Protein AF-A0A8T9VIW4-F1 (afdb_monomer_lite)

Secondary structure (DSSP, 8-state):
-EEEEEEE-TT--EEEEEEES---HHHHHHHHHHHHHHTT-------------------------TT-TTSS-HHHHHHHHHHHHSTTS-B-HHHHHHHHHHHH----HHHHHHHHHHHHHTTSEEEES-SSS-EEEE-TTGGGTTHHHHHHHHTT--

Structure (mmCIF, N/CA/C/O backbone):
data_AF-A0A8T9VIW4-F1
#
_entry.id   AF-A0A8T9VIW4-F1
#
loop_
_atom_site.group_PDB
_atom_site.id
_atom_site.type_symbol
_atom_site.label_atom_id
_atom_site.label_alt_id
_atom_site.label_comp_id
_atom_site.label_asym_id
_atom_site.label_entity_id
_atom_site.label_seq_id
_atom_site.pdbx_PDB_ins_code
_atom_site.Cartn_x
_atom_site.Cartn_y
_atom_site.Cartn_z
_atom_site.occupancy
_atom_site.B_iso_or_equiv
_atom_site.auth_seq_id
_atom_site.auth_comp_id
_atom_site.auth_asym_id
_atom_site.auth_atom_id
_atom_site.pdbx_PDB_model_num
ATOM 1 N N . MET A 1 1 ? 28.052 -11.778 -3.784 1.00 79.50 1 MET A N 1
ATOM 2 C CA . MET A 1 1 ? 28.107 -11.500 -2.328 1.00 79.50 1 MET A CA 1
ATOM 3 C C . MET A 1 1 ? 26.680 -11.385 -1.794 1.00 79.50 1 MET A C 1
ATOM 5 O O . MET A 1 1 ? 25.801 -11.032 -2.571 1.00 79.50 1 MET A O 1
ATOM 9 N N . LYS A 1 2 ? 26.425 -11.699 -0.515 1.00 82.12 2 LYS A N 1
ATOM 10 C CA . LYS A 1 2 ? 25.093 -11.582 0.109 1.00 82.12 2 LYS A CA 1
ATOM 11 C C . LYS A 1 2 ? 25.137 -10.607 1.291 1.00 82.12 2 LYS A C 1
ATOM 13 O O . LYS A 1 2 ? 26.064 -10.673 2.093 1.00 82.12 2 LYS A O 1
ATOM 18 N N . MET A 1 3 ? 24.145 -9.724 1.399 1.00 84.69 3 MET A N 1
ATOM 19 C CA . MET A 1 3 ? 24.001 -8.724 2.464 1.00 84.69 3 MET A CA 1
ATOM 20 C C . MET A 1 3 ? 22.569 -8.735 3.021 1.00 84.69 3 MET A C 1
ATOM 22 O O . MET A 1 3 ? 21.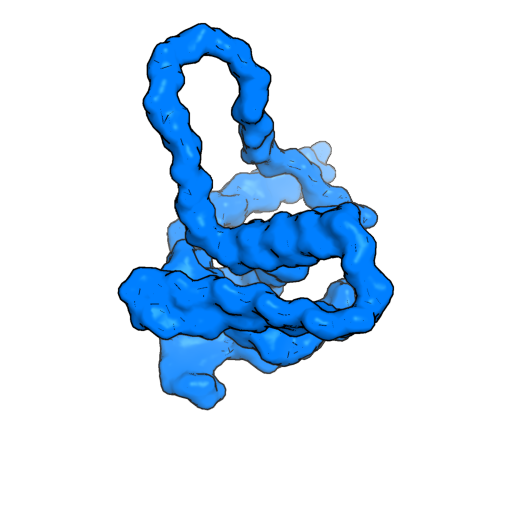612 -8.925 2.275 1.00 84.69 3 MET A O 1
ATOM 26 N N . LYS A 1 4 ? 22.416 -8.504 4.329 1.00 87.44 4 LYS A N 1
ATOM 27 C CA . LYS A 1 4 ? 21.123 -8.373 5.013 1.00 87.44 4 LYS A CA 1
ATOM 28 C C . LYS A 1 4 ? 21.079 -7.072 5.811 1.00 87.44 4 LYS A C 1
ATOM 30 O O . LYS A 1 4 ? 21.955 -6.841 6.638 1.00 87.44 4 LYS A O 1
ATOM 35 N N . LEU A 1 5 ? 20.054 -6.260 5.576 1.00 85.69 5 LEU A N 1
ATOM 36 C CA . LEU A 1 5 ? 19.696 -5.096 6.383 1.00 85.69 5 LEU A CA 1
ATOM 37 C C . LEU A 1 5 ? 18.574 -5.480 7.346 1.00 85.69 5 LEU A C 1
ATOM 39 O O . LEU A 1 5 ? 17.651 -6.204 6.973 1.00 85.69 5 LEU A O 1
ATOM 43 N N . GLU A 1 6 ? 18.653 -4.999 8.582 1.00 84.75 6 GLU A N 1
ATOM 44 C CA . GLU A 1 6 ? 17.664 -5.249 9.625 1.00 84.75 6 GLU A CA 1
ATOM 45 C C . GLU A 1 6 ? 17.445 -3.976 10.445 1.00 84.75 6 GLU A C 1
ATOM 47 O O . GLU A 1 6 ? 18.404 -3.353 10.893 1.00 84.75 6 GLU A O 1
ATOM 52 N N . ALA A 1 7 ? 16.184 -3.597 10.629 1.00 80.00 7 ALA A N 1
ATOM 53 C CA . ALA A 1 7 ? 15.747 -2.508 11.488 1.00 80.00 7 ALA A CA 1
ATOM 54 C C . ALA A 1 7 ? 14.742 -3.059 12.501 1.00 80.00 7 ALA A C 1
ATOM 56 O O . ALA A 1 7 ? 13.841 -3.813 12.134 1.00 80.00 7 ALA A O 1
ATOM 57 N N . ILE A 1 8 ? 14.905 -2.691 13.766 1.00 80.69 8 ILE A N 1
ATOM 58 C CA . ILE A 1 8 ? 13.998 -3.049 14.858 1.00 80.69 8 ILE A CA 1
ATOM 59 C C . ILE A 1 8 ? 13.473 -1.727 15.417 1.00 80.69 8 ILE A C 1
ATOM 61 O O . ILE A 1 8 ? 14.284 -0.865 15.754 1.00 80.69 8 ILE A O 1
ATOM 65 N N . ASP A 1 9 ? 12.153 -1.537 15.443 1.00 72.25 9 ASP A N 1
ATOM 66 C CA . ASP A 1 9 ? 11.553 -0.329 16.027 1.00 72.25 9 ASP A CA 1
ATOM 67 C C . ASP A 1 9 ? 11.459 -0.404 17.564 1.00 72.25 9 ASP A C 1
ATOM 69 O O . ASP A 1 9 ? 11.813 -1.413 18.181 1.00 72.25 9 ASP A O 1
ATOM 73 N N . GLU A 1 10 ? 10.991 0.679 18.189 1.00 65.62 10 GLU A N 1
ATOM 74 C CA . GLU A 1 10 ? 10.829 0.784 19.647 1.00 65.62 10 GLU A CA 1
ATOM 75 C C . GLU A 1 10 ? 9.788 -0.199 20.221 1.00 65.62 10 GLU A C 1
ATOM 77 O O . GLU A 1 10 ? 9.890 -0.585 21.385 1.00 65.62 10 GLU A O 1
ATOM 82 N N . ASP A 1 11 ? 8.847 -0.671 19.398 1.00 65.81 11 ASP A N 1
ATOM 83 C CA . ASP A 1 11 ? 7.852 -1.695 19.736 1.00 65.81 11 ASP A CA 1
ATOM 84 C C . ASP A 1 11 ? 8.398 -3.129 19.527 1.00 65.81 11 ASP A C 1
ATOM 86 O O . ASP A 1 11 ? 7.682 -4.120 19.705 1.00 65.81 11 ASP A O 1
ATOM 90 N N . GLY A 1 12 ? 9.674 -3.265 19.139 1.00 65.62 12 GLY A N 1
ATOM 91 C CA . GLY A 1 12 ? 10.337 -4.541 18.866 1.00 65.62 12 GLY A CA 1
ATOM 92 C C . GLY A 1 12 ? 9.983 -5.147 17.506 1.00 65.62 12 GLY A C 1
ATOM 93 O O . GLY A 1 12 ? 10.288 -6.317 17.250 1.00 65.62 12 GLY A O 1
ATOM 94 N N . VAL A 1 13 ? 9.341 -4.388 16.611 1.00 67.75 13 VAL A N 1
ATOM 95 C CA . VAL A 1 13 ? 8.970 -4.874 15.280 1.00 67.75 13 VAL A CA 1
ATOM 96 C C . VAL A 1 13 ? 10.206 -4.924 14.389 1.00 67.75 13 VAL A C 1
ATOM 98 O O . VAL A 1 13 ? 10.809 -3.907 14.053 1.00 67.75 13 VAL A O 1
ATOM 101 N N . LYS A 1 14 ? 10.559 -6.137 13.959 1.00 77.69 14 LYS A N 1
ATOM 102 C CA . LYS A 1 14 ? 11.712 -6.410 13.099 1.00 77.69 14 LYS A CA 1
ATOM 103 C C . LYS A 1 14 ? 11.338 -6.343 11.617 1.00 77.69 14 LYS A C 1
ATOM 105 O O . LYS A 1 14 ? 10.507 -7.112 11.137 1.00 77.69 14 LYS A O 1
ATOM 110 N N . THR A 1 15 ? 12.017 -5.473 10.879 1.00 77.94 15 THR A N 1
ATOM 111 C CA . THR A 1 15 ? 11.966 -5.354 9.418 1.00 77.94 15 THR A CA 1
ATOM 112 C C . THR A 1 15 ? 13.323 -5.738 8.842 1.00 77.94 15 THR A C 1
ATOM 114 O O . THR A 1 15 ? 14.339 -5.201 9.269 1.00 77.94 15 THR A O 1
ATOM 117 N N . SER A 1 16 ? 13.370 -6.647 7.866 1.00 83.38 16 SER A N 1
ATOM 118 C CA . SER A 1 16 ? 14.631 -7.047 7.228 1.00 83.38 16 SER A CA 1
ATOM 119 C C . SER A 1 16 ? 14.546 -7.077 5.707 1.00 83.38 16 SER A C 1
ATOM 121 O O . SER A 1 16 ? 13.519 -7.481 5.165 1.00 83.38 16 SER A O 1
ATOM 123 N N . MET A 1 17 ? 15.642 -6.725 5.036 1.00 80.56 17 MET A N 1
ATOM 124 C CA . MET A 1 17 ? 15.799 -6.779 3.582 1.00 80.56 17 MET A CA 1
ATOM 125 C C . MET A 1 17 ? 17.093 -7.521 3.231 1.00 80.56 17 MET A C 1
ATOM 127 O O . MET A 1 17 ? 18.141 -7.240 3.805 1.00 80.56 17 MET A O 1
ATOM 131 N N . GLU A 1 18 ? 17.027 -8.493 2.322 1.00 87.56 18 GLU A N 1
ATOM 132 C CA . GLU A 1 18 ? 18.185 -9.289 1.892 1.00 87.56 18 GLU A CA 1
ATOM 133 C C . GLU A 1 18 ? 18.510 -9.004 0.423 1.00 87.56 18 GLU A C 1
ATOM 135 O O . GLU A 1 18 ? 17.612 -8.921 -0.414 1.00 87.56 18 GLU A O 1
ATOM 140 N N . PHE A 1 19 ? 19.799 -8.866 0.116 1.00 82.38 19 PHE A N 1
ATOM 141 C CA . PHE A 1 19 ? 20.320 -8.617 -1.225 1.00 82.38 19 PHE A CA 1
ATOM 142 C C . PHE A 1 19 ? 21.408 -9.629 -1.548 1.00 82.38 19 PHE A C 1
ATOM 144 O O . PHE A 1 19 ? 22.252 -9.945 -0.708 1.00 82.38 19 PHE A O 1
ATOM 151 N N . GLU A 1 20 ? 21.423 -10.095 -2.787 1.00 80.25 20 GLU A N 1
ATOM 152 C CA . GLU A 1 20 ? 22.429 -11.012 -3.299 1.00 80.25 20 GLU A CA 1
ATOM 153 C C . GLU A 1 20 ? 22.822 -10.568 -4.707 1.00 80.25 20 GLU A C 1
ATOM 155 O O . GLU A 1 20 ? 21.955 -10.236 -5.515 1.00 80.25 20 GLU A O 1
ATOM 160 N N . GLY A 1 21 ? 24.125 -10.483 -4.978 1.00 80.06 21 GLY A N 1
ATOM 161 C CA . GLY A 1 21 ? 24.631 -10.035 -6.275 1.00 80.06 21 GLY A CA 1
ATOM 162 C C . GLY A 1 21 ? 26.041 -9.459 -6.216 1.00 80.06 21 GLY A C 1
ATOM 163 O O . GLY A 1 21 ? 26.785 -9.701 -5.256 1.00 80.06 21 GLY A O 1
ATOM 164 N N . ASP A 1 22 ? 26.391 -8.722 -7.266 1.00 79.62 22 ASP A N 1
ATOM 165 C CA . ASP A 1 22 ? 27.576 -7.872 -7.296 1.00 79.62 22 ASP A CA 1
ATOM 166 C C . ASP A 1 22 ? 27.264 -6.581 -6.533 1.00 79.62 22 ASP A C 1
ATOM 168 O O . ASP A 1 22 ? 26.308 -5.870 -6.853 1.00 79.62 22 ASP A O 1
ATOM 172 N N . LEU A 1 23 ? 27.962 -6.367 -5.421 1.00 79.00 23 LEU A N 1
ATOM 173 C CA . LEU A 1 23 ? 27.613 -5.359 -4.420 1.00 79.00 23 LEU A CA 1
ATOM 174 C C . LEU A 1 23 ? 28.767 -4.373 -4.276 1.00 79.00 23 LEU A C 1
ATOM 176 O O . LEU A 1 23 ? 29.523 -4.424 -3.306 1.00 79.00 23 LEU A O 1
ATOM 180 N N . ASP A 1 24 ? 28.869 -3.462 -5.236 1.00 85.25 24 ASP A N 1
ATOM 181 C CA . ASP A 1 24 ? 29.759 -2.312 -5.130 1.00 85.25 24 ASP A CA 1
ATOM 182 C C . ASP A 1 24 ? 29.170 -1.227 -4.221 1.00 85.25 24 ASP A C 1
ATOM 184 O O . ASP A 1 24 ? 27.972 -1.189 -3.922 1.00 85.25 24 ASP A O 1
ATOM 188 N N . LYS A 1 25 ? 30.030 -0.309 -3.773 1.00 80.94 25 LYS A N 1
ATOM 189 C CA . LYS A 1 25 ? 29.690 0.732 -2.790 1.00 80.94 25 LYS A CA 1
ATOM 190 C C . LYS A 1 25 ? 28.464 1.564 -3.189 1.00 80.94 25 LYS A C 1
ATOM 192 O O . LYS A 1 25 ? 27.642 1.870 -2.331 1.00 80.94 25 LYS A O 1
ATOM 197 N N . GLU A 1 26 ? 28.334 1.920 -4.464 1.00 79.31 26 GLU A N 1
ATOM 198 C CA . GLU A 1 26 ? 27.208 2.714 -4.981 1.00 79.31 26 GLU A CA 1
ATOM 199 C C . GLU A 1 26 ? 25.889 1.941 -4.912 1.00 79.31 26 GLU A C 1
ATOM 201 O O . GLU A 1 26 ? 24.899 2.456 -4.393 1.00 79.31 26 GLU A O 1
ATOM 206 N N . VAL A 1 27 ? 25.905 0.669 -5.320 1.00 78.44 27 VAL A N 1
ATOM 207 C CA . VAL A 1 27 ? 24.744 -0.227 -5.245 1.00 78.44 27 VAL A CA 1
ATOM 208 C C . VAL A 1 27 ? 24.321 -0.424 -3.791 1.00 78.44 27 VAL A C 1
ATOM 210 O O . VAL A 1 27 ? 23.138 -0.358 -3.469 1.00 78.44 27 VAL A O 1
ATOM 213 N N . ILE A 1 28 ? 25.277 -0.619 -2.880 1.00 83.12 28 ILE A N 1
ATOM 214 C CA . ILE A 1 28 ? 24.993 -0.772 -1.448 1.00 83.12 28 ILE A CA 1
ATOM 215 C C . ILE A 1 28 ? 24.299 0.479 -0.892 1.00 83.12 28 ILE A C 1
ATOM 217 O O . ILE A 1 28 ? 23.287 0.355 -0.201 1.00 83.12 28 ILE A O 1
ATOM 221 N N . LEU A 1 29 ? 24.806 1.675 -1.204 1.00 85.75 29 LEU A N 1
ATOM 222 C CA . LEU A 1 29 ? 24.215 2.931 -0.736 1.00 85.75 29 LEU A CA 1
ATOM 223 C C . LEU A 1 29 ? 22.804 3.146 -1.287 1.00 85.75 29 LEU A C 1
ATOM 225 O O . LEU A 1 29 ? 21.914 3.530 -0.532 1.00 85.75 29 LEU A O 1
ATOM 229 N N . GLU A 1 30 ? 22.572 2.829 -2.560 1.00 81.12 30 GLU A N 1
ATOM 230 C CA . GLU A 1 30 ? 21.243 2.898 -3.172 1.00 81.12 30 GLU A CA 1
ATOM 231 C C . GLU A 1 30 ? 20.247 1.972 -2.452 1.00 81.12 30 GLU A C 1
ATOM 233 O O . GLU A 1 30 ? 19.126 2.371 -2.126 1.00 81.12 30 GLU A O 1
ATOM 238 N N . ARG A 1 31 ? 20.658 0.734 -2.149 1.00 81.06 31 ARG A N 1
ATOM 239 C CA . ARG A 1 31 ? 19.812 -0.237 -1.437 1.00 81.06 31 ARG A CA 1
ATOM 240 C C . ARG A 1 31 ? 19.539 0.171 0.007 1.00 81.06 31 ARG A C 1
ATOM 242 O O . ARG A 1 31 ? 18.427 -0.049 0.483 1.00 81.06 31 ARG A O 1
ATOM 249 N N . ILE A 1 32 ? 20.509 0.788 0.680 1.00 85.00 32 ILE A N 1
ATOM 250 C CA . ILE A 1 32 ? 20.328 1.336 2.029 1.00 85.00 32 ILE A CA 1
ATOM 251 C C . ILE A 1 32 ? 19.381 2.539 2.001 1.00 85.00 32 ILE A C 1
ATOM 253 O O . ILE A 1 32 ? 18.480 2.584 2.830 1.00 85.00 32 ILE A O 1
ATOM 257 N N . SER A 1 33 ? 19.521 3.465 1.044 1.00 80.12 33 SER A N 1
ATOM 258 C CA . SER A 1 33 ? 18.614 4.619 0.914 1.00 80.12 33 SER A CA 1
ATOM 259 C C . SER A 1 33 ? 17.179 4.158 0.710 1.00 80.12 33 SER A C 1
ATOM 261 O O . SER A 1 33 ? 16.302 4.520 1.484 1.00 80.12 33 SER A O 1
ATOM 263 N N . LYS A 1 34 ? 16.954 3.243 -0.241 1.00 77.12 34 LYS A N 1
ATOM 264 C CA . LYS A 1 34 ? 15.631 2.655 -0.499 1.00 77.12 34 LYS A CA 1
ATOM 265 C C . LYS A 1 34 ? 15.067 1.920 0.715 1.00 77.12 34 LYS A C 1
ATOM 267 O O . LYS A 1 34 ? 13.864 1.965 0.958 1.00 77.12 34 LYS A O 1
ATOM 272 N N . PHE A 1 35 ? 15.916 1.232 1.481 1.00 83.44 35 PHE A N 1
ATOM 273 C CA . PHE A 1 35 ? 15.498 0.582 2.720 1.00 83.44 35 PHE A CA 1
ATOM 274 C C . PHE A 1 35 ? 15.098 1.607 3.789 1.00 83.44 35 PHE A C 1
ATOM 276 O O . PHE A 1 35 ? 14.064 1.427 4.422 1.00 83.44 35 PHE A O 1
ATOM 283 N N . ILE A 1 36 ? 15.863 2.691 3.954 1.00 79.19 36 ILE A N 1
ATOM 284 C CA . ILE A 1 36 ? 15.557 3.782 4.890 1.00 79.19 36 ILE A CA 1
ATOM 285 C C . ILE A 1 36 ? 14.295 4.535 4.458 1.00 79.19 36 ILE A C 1
ATOM 287 O O . ILE A 1 36 ? 13.450 4.771 5.300 1.00 79.19 36 ILE A O 1
ATOM 291 N N . GLU A 1 37 ? 14.111 4.846 3.175 1.00 73.81 37 GLU A N 1
ATOM 292 C CA . GLU A 1 37 ? 12.890 5.469 2.633 1.00 73.81 37 GLU A CA 1
ATOM 293 C C . GLU A 1 37 ? 11.652 4.577 2.813 1.00 73.81 37 GLU A C 1
ATOM 295 O O . GLU A 1 37 ? 10.533 5.057 2.995 1.00 73.81 37 GLU A O 1
ATOM 300 N N . ALA A 1 38 ? 11.836 3.254 2.774 1.00 69.69 38 ALA A N 1
ATOM 301 C CA . ALA A 1 38 ? 10.771 2.297 3.052 1.00 69.69 38 ALA A CA 1
ATOM 302 C C . ALA A 1 38 ? 10.401 2.221 4.545 1.00 69.69 38 ALA A C 1
ATOM 304 O O . ALA A 1 38 ? 9.327 1.688 4.873 1.00 69.69 38 ALA A O 1
ATOM 305 N N . LEU A 1 39 ? 11.275 2.722 5.426 1.00 74.75 39 LEU A N 1
ATOM 306 C CA . LEU A 1 39 ? 11.038 2.905 6.852 1.00 74.75 39 LEU A CA 1
ATOM 307 C C . LEU A 1 39 ? 10.526 4.335 7.086 1.00 74.75 39 LEU A C 1
ATOM 309 O O . LEU A 1 39 ? 11.127 5.313 6.667 1.00 74.75 39 LEU A O 1
ATOM 313 N N . ASP A 1 40 ? 9.410 4.476 7.791 1.00 61.41 40 ASP A N 1
ATOM 314 C CA . ASP A 1 40 ? 8.836 5.785 8.135 1.00 61.41 40 ASP A CA 1
ATOM 315 C C . ASP A 1 40 ? 9.585 6.388 9.344 1.00 61.41 40 ASP A C 1
ATOM 317 O O . ASP A 1 40 ? 9.006 6.630 10.403 1.00 61.41 40 ASP A O 1
ATOM 321 N N . LEU A 1 41 ? 10.918 6.496 9.243 1.00 65.62 41 LEU A N 1
ATOM 322 C CA . LEU A 1 41 ? 11.762 7.015 10.317 1.00 65.62 41 LEU A CA 1
ATOM 323 C C . LEU A 1 41 ? 11.635 8.545 10.368 1.00 65.62 41 LEU A C 1
ATOM 325 O O . LEU A 1 41 ? 11.841 9.202 9.345 1.00 65.62 41 LEU A O 1
ATOM 329 N N . PRO A 1 42 ? 11.371 9.146 11.543 1.00 51.34 42 PRO A N 1
ATOM 330 C CA . PRO A 1 42 ? 11.374 10.594 11.671 1.00 51.34 42 PRO A CA 1
ATOM 331 C C . PRO A 1 42 ? 12.780 11.111 11.360 1.00 51.34 42 PRO A C 1
ATOM 333 O O . PRO A 1 42 ? 13.749 10.788 12.054 1.00 51.34 42 PRO A O 1
ATOM 336 N N . SER A 1 43 ? 12.907 11.919 10.307 1.00 44.22 43 SER A N 1
ATOM 337 C CA . SER A 1 43 ? 14.158 12.597 9.987 1.00 44.22 43 SER A CA 1
ATOM 338 C C . SER A 1 43 ? 14.529 13.493 11.163 1.00 44.22 43 SER A C 1
ATOM 340 O O . SER A 1 43 ? 13.873 14.505 11.418 1.00 44.22 43 SER A O 1
ATOM 342 N N . LYS A 1 44 ? 15.577 13.127 11.901 1.00 42.94 44 LYS A N 1
ATOM 343 C CA . LYS A 1 44 ? 16.133 13.965 12.962 1.00 42.94 44 LYS A CA 1
ATOM 344 C C . LYS A 1 44 ? 16.900 15.111 12.296 1.00 42.94 44 LYS A C 1
ATOM 346 O O . LYS A 1 44 ? 18.121 15.077 12.198 1.00 42.94 44 LYS A O 1
ATOM 351 N N . SER A 1 45 ? 16.181 16.108 11.780 1.00 37.81 45 SER A N 1
ATOM 352 C CA . SER A 1 45 ? 16.788 17.388 11.428 1.00 37.81 45 SER A CA 1
ATOM 353 C C . SER A 1 45 ? 17.201 18.050 12.737 1.00 37.81 45 SER A C 1
ATOM 355 O O . SER A 1 45 ? 16.358 18.501 13.514 1.00 37.81 45 SER A O 1
ATOM 357 N N . SER A 1 46 ? 18.500 18.031 13.013 1.00 40.41 46 SER A N 1
ATOM 358 C CA . SER A 1 46 ? 19.120 18.805 14.078 1.00 40.41 46 SER A CA 1
ATOM 359 C C . SER A 1 46 ? 18.677 20.262 13.976 1.00 40.41 46 SER A C 1
ATOM 361 O O . SER A 1 46 ? 18.844 20.920 12.952 1.00 40.41 46 SER A O 1
ATOM 363 N N . THR A 1 47 ? 18.083 20.732 15.062 1.00 42.06 47 THR A N 1
ATOM 364 C CA . THR A 1 47 ? 17.788 22.127 15.352 1.00 42.06 47 THR A CA 1
ATOM 365 C C . THR A 1 47 ? 19.080 22.933 15.413 1.00 42.06 47 THR A C 1
ATOM 367 O O . THR A 1 47 ? 19.830 22.761 16.367 1.00 42.06 47 THR A O 1
ATOM 370 N N . GLU A 1 48 ? 19.281 23.856 14.475 1.00 38.88 48 GLU A N 1
ATOM 371 C CA . GLU A 1 48 ? 19.894 25.156 14.759 1.00 38.88 48 GLU A CA 1
ATOM 372 C C . GLU A 1 48 ? 19.144 26.243 13.980 1.00 38.88 48 GLU A C 1
ATOM 374 O O . GLU A 1 48 ? 18.908 26.153 12.776 1.00 38.88 48 GLU A O 1
ATOM 379 N N . SER A 1 49 ? 18.692 27.246 14.723 1.00 55.00 49 SER A N 1
ATOM 380 C CA . SER A 1 49 ? 17.972 28.419 14.247 1.00 55.00 49 SER A CA 1
ATOM 381 C C . SER A 1 49 ? 18.847 29.271 13.332 1.00 55.00 49 SER A C 1
ATOM 383 O O . SER A 1 49 ? 19.905 29.707 13.770 1.00 55.00 49 SER A O 1
ATOM 385 N N . SER A 1 50 ? 18.383 29.616 12.129 1.00 39.81 50 SER A N 1
ATOM 386 C CA . SER A 1 50 ? 18.333 31.002 11.623 1.00 39.81 50 SER A CA 1
ATOM 387 C C . SER A 1 50 ? 17.814 31.065 10.179 1.00 39.81 50 SER A C 1
ATOM 389 O O . SER A 1 50 ? 18.193 30.302 9.301 1.00 39.81 50 SER A O 1
ATOM 391 N N . SER A 1 51 ? 16.884 31.997 9.989 1.00 47.09 51 SER A N 1
ATOM 392 C CA . SER A 1 51 ? 16.484 32.685 8.758 1.00 47.09 51 SER A CA 1
ATOM 393 C C . SER A 1 51 ? 17.317 32.462 7.484 1.00 47.09 51 SER A C 1
ATOM 395 O O . SER A 1 51 ? 18.479 32.855 7.431 1.00 47.09 51 SER A O 1
ATOM 397 N N . GLY A 1 52 ? 16.634 32.063 6.404 1.00 37.38 52 GLY A N 1
ATOM 398 C CA . GLY A 1 52 ? 16.992 32.463 5.038 1.00 37.38 52 GLY A CA 1
ATOM 399 C C . GLY A 1 52 ? 17.097 31.329 4.015 1.00 37.38 52 GLY A C 1
ATOM 400 O O . GLY A 1 52 ? 17.964 30.478 4.120 1.00 37.38 52 GLY A O 1
ATOM 401 N N . ALA A 1 53 ? 16.270 31.431 2.968 1.00 37.22 53 ALA A N 1
ATOM 402 C CA . ALA A 1 53 ? 16.387 30.772 1.659 1.00 37.22 53 ALA A CA 1
ATOM 403 C C . ALA A 1 53 ? 15.916 29.302 1.515 1.00 37.22 53 ALA A C 1
ATOM 405 O O . ALA A 1 53 ? 16.686 28.354 1.511 1.00 37.22 53 ALA A O 1
ATOM 406 N N . LEU A 1 54 ? 14.602 29.177 1.281 1.00 45.00 54 LEU A N 1
ATOM 407 C CA . LEU A 1 54 ? 13.982 28.499 0.128 1.00 45.00 54 LEU A CA 1
ATOM 408 C C . LEU A 1 54 ? 14.527 27.116 -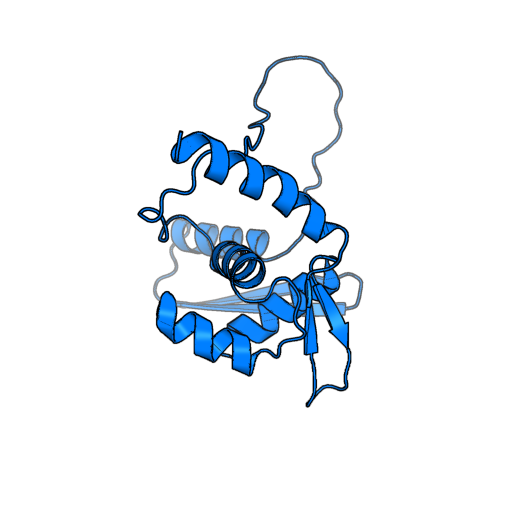0.297 1.00 45.00 54 LEU A C 1
ATOM 410 O O . LEU A 1 54 ? 15.453 27.019 -1.092 1.00 45.00 54 LEU A O 1
ATOM 414 N N . ASN A 1 55 ? 13.802 26.055 0.075 1.00 41.09 55 ASN A N 1
ATOM 415 C CA . ASN A 1 55 ? 13.215 25.125 -0.905 1.00 41.09 55 ASN A CA 1
ATOM 416 C C . ASN A 1 55 ? 12.149 24.245 -0.237 1.00 41.09 55 ASN A C 1
ATOM 418 O O . ASN A 1 55 ? 12.281 23.035 -0.081 1.00 41.09 55 ASN A O 1
ATOM 422 N N . SER A 1 56 ? 11.052 24.894 0.155 1.00 39.78 56 SER A N 1
ATOM 423 C CA . SER A 1 56 ? 9.779 24.208 0.330 1.00 39.78 56 SER A CA 1
ATOM 424 C C . SER A 1 56 ? 9.202 23.994 -1.066 1.00 39.78 56 SER A C 1
ATOM 426 O O . SER A 1 56 ? 8.629 24.916 -1.653 1.00 39.78 56 SER A O 1
ATOM 428 N N . LYS A 1 57 ? 9.390 22.801 -1.640 1.00 35.16 57 LYS A N 1
ATOM 429 C CA . LYS A 1 57 ? 8.502 22.364 -2.717 1.00 35.16 57 LYS A CA 1
ATOM 430 C C . LYS A 1 57 ? 7.144 22.113 -2.075 1.00 35.16 57 LYS A C 1
ATOM 432 O O . LYS A 1 57 ? 6.852 21.022 -1.599 1.00 35.16 57 LYS A O 1
ATOM 437 N N . ASN A 1 58 ? 6.358 23.188 -2.034 1.00 30.88 58 ASN A N 1
ATOM 438 C CA . ASN A 1 58 ? 4.909 23.138 -2.060 1.00 30.88 58 ASN A CA 1
ATOM 439 C C . ASN A 1 58 ? 4.515 22.044 -3.053 1.00 30.88 58 ASN A C 1
ATOM 441 O O . ASN A 1 58 ? 4.747 22.186 -4.254 1.00 30.88 58 ASN A O 1
ATOM 445 N N . ILE A 1 59 ? 3.968 20.941 -2.550 1.00 40.91 59 ILE A N 1
ATOM 446 C CA . ILE A 1 59 ? 3.234 20.008 -3.392 1.00 40.91 59 ILE A CA 1
ATOM 447 C C . ILE A 1 59 ? 1.922 20.724 -3.708 1.00 40.91 59 ILE A C 1
ATOM 449 O O . ILE A 1 59 ? 0.931 20.619 -2.990 1.00 40.91 59 ILE A O 1
ATOM 453 N N . GLU A 1 60 ? 1.963 21.550 -4.750 1.00 30.22 60 GLU A N 1
ATOM 454 C CA . GLU A 1 60 ? 0.766 21.921 -5.483 1.00 30.22 60 GLU A CA 1
ATOM 455 C C . GLU A 1 60 ? 0.152 20.624 -6.035 1.00 30.22 60 GLU A C 1
ATOM 457 O O . GLU A 1 60 ? 0.883 19.807 -6.602 1.00 30.22 60 GLU A O 1
ATOM 462 N N . PRO A 1 61 ? -1.162 20.388 -5.889 1.00 37.91 61 PRO A N 1
ATOM 463 C CA . PRO A 1 61 ? -1.824 19.252 -6.517 1.00 37.91 61 PRO A CA 1
ATOM 464 C C . PRO A 1 61 ? -1.967 19.554 -8.014 1.00 37.91 61 PRO A C 1
ATOM 466 O O . PRO A 1 61 ? -3.024 19.976 -8.475 1.00 37.91 61 PRO A O 1
ATOM 469 N N . ASN A 1 62 ? -0.870 19.428 -8.760 1.00 34.97 62 ASN A N 1
ATOM 470 C CA . ASN A 1 62 ? -0.784 19.820 -10.160 1.00 34.97 62 ASN A CA 1
ATOM 471 C C . ASN A 1 62 ? -0.678 18.574 -11.057 1.00 34.97 62 ASN A C 1
ATOM 473 O O . ASN A 1 62 ? 0.272 17.806 -10.955 1.00 34.97 62 ASN A O 1
ATOM 477 N N . LYS A 1 63 ? -1.688 18.436 -11.925 1.00 36.53 63 LYS A N 1
ATOM 478 C CA . LYS A 1 63 ? -1.827 17.562 -13.103 1.00 36.53 63 LYS A CA 1
ATOM 479 C C . LYS A 1 63 ? -1.741 16.038 -12.942 1.00 36.53 63 LYS A C 1
ATOM 481 O O . LYS A 1 63 ? -0.694 15.424 -12.793 1.00 36.53 63 LYS A O 1
ATOM 486 N N . PHE A 1 64 ? -2.904 15.428 -13.155 1.00 44.66 64 PHE A N 1
ATOM 487 C CA . PHE A 1 64 ? -3.076 14.027 -13.511 1.00 44.66 64 PHE A CA 1
ATOM 488 C C . PHE A 1 64 ? -2.644 13.818 -14.972 1.00 44.66 64 PHE A C 1
ATOM 490 O O . PHE A 1 64 ? -3.476 13.828 -15.879 1.00 44.66 64 PHE A O 1
ATOM 497 N N . ASP A 1 65 ? -1.349 13.644 -15.215 1.00 41.00 65 ASP A N 1
ATOM 498 C CA . ASP A 1 65 ? -0.890 13.104 -16.492 1.00 41.00 65 ASP A CA 1
ATOM 499 C C . ASP A 1 65 ? -1.047 11.578 -16.416 1.00 41.00 65 ASP A C 1
ATOM 501 O O . ASP A 1 65 ? -0.257 10.885 -15.775 1.00 41.00 65 ASP A O 1
ATOM 505 N N . LYS A 1 66 ? -2.097 11.041 -17.060 1.00 44.44 66 LYS A N 1
ATOM 506 C CA . LYS A 1 66 ? -2.316 9.585 -17.222 1.00 44.44 66 LYS A CA 1
ATOM 507 C C . LYS A 1 66 ? -1.099 8.856 -17.820 1.00 44.44 66 LYS A C 1
ATOM 509 O O . LYS A 1 66 ? -1.022 7.636 -17.707 1.00 44.44 66 LYS A O 1
ATOM 514 N N . ASP A 1 67 ? -0.169 9.609 -18.400 1.00 43.12 67 ASP A N 1
ATOM 515 C CA . ASP A 1 67 ? 1.003 9.128 -19.118 1.00 43.12 67 ASP A CA 1
ATOM 516 C C . ASP A 1 67 ? 2.259 8.959 -18.232 1.00 43.12 67 ASP A C 1
ATOM 518 O O . ASP A 1 67 ? 3.215 8.341 -18.684 1.00 43.12 67 ASP A O 1
ATOM 522 N N . ASN A 1 68 ? 2.264 9.412 -16.964 1.00 48.72 68 ASN A N 1
ATOM 523 C CA . ASN A 1 68 ? 3.417 9.279 -16.044 1.00 48.72 68 ASN A CA 1
ATOM 524 C C . ASN A 1 68 ? 3.157 8.295 -14.891 1.00 48.72 68 ASN A C 1
ATOM 526 O O . ASN A 1 68 ? 3.426 8.560 -13.720 1.00 48.72 68 ASN A O 1
ATOM 530 N N . LEU A 1 69 ? 2.607 7.120 -15.205 1.00 51.50 69 LEU A N 1
ATOM 531 C CA . LEU A 1 69 ? 2.367 6.065 -14.212 1.00 51.50 69 LEU A CA 1
ATOM 532 C C . LEU A 1 69 ? 3.657 5.383 -13.709 1.00 51.50 69 LEU A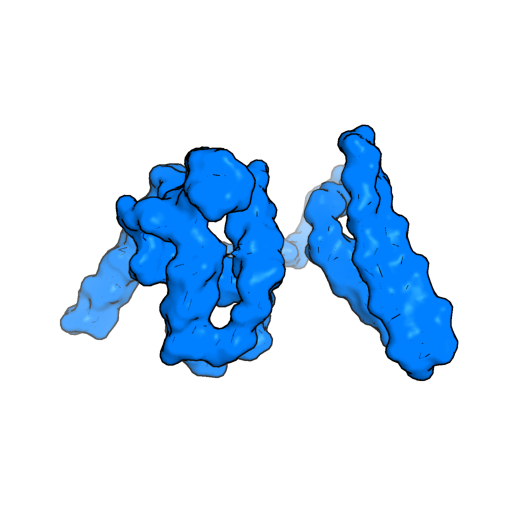 C 1
ATOM 534 O O . LEU A 1 69 ? 3.615 4.639 -12.726 1.00 51.50 69 LEU A O 1
ATOM 538 N N . GLU A 1 70 ? 4.776 5.603 -14.400 1.00 53.28 70 GLU A N 1
ATOM 539 C CA . GLU A 1 70 ? 6.095 5.050 -14.070 1.00 53.28 70 GLU A CA 1
ATOM 540 C C . GLU A 1 70 ? 6.832 5.867 -12.997 1.00 53.28 70 GLU A C 1
ATOM 542 O O . GLU A 1 70 ? 7.677 5.314 -12.294 1.00 53.28 70 GLU A O 1
ATOM 547 N N . ASP A 1 71 ? 6.448 7.132 -12.801 1.00 54.19 71 ASP A N 1
ATOM 548 C CA . ASP A 1 71 ? 7.065 8.028 -11.813 1.00 54.19 71 ASP A CA 1
ATOM 549 C C . ASP A 1 71 ? 6.470 7.869 -10.408 1.00 54.19 71 ASP A C 1
ATOM 551 O O . ASP A 1 71 ? 7.079 8.260 -9.410 1.00 54.19 71 ASP A O 1
ATOM 555 N N . PHE A 1 72 ? 5.280 7.270 -10.306 1.00 63.28 72 PHE A N 1
ATOM 556 C CA . PHE A 1 72 ? 4.617 7.052 -9.026 1.00 63.28 72 PHE A CA 1
ATOM 557 C C . PHE A 1 72 ? 5.056 5.749 -8.370 1.00 63.28 72 PHE A C 1
ATOM 559 O O . PHE A 1 72 ? 5.046 4.665 -8.962 1.00 63.28 72 PHE A O 1
ATOM 566 N N . THR A 1 73 ? 5.325 5.831 -7.071 1.00 81.94 73 THR A N 1
ATOM 567 C CA . THR A 1 73 ? 5.545 4.646 -6.248 1.00 81.94 73 THR A CA 1
ATOM 568 C C . THR A 1 73 ? 4.291 3.763 -6.229 1.00 81.94 73 THR A C 1
ATOM 570 O O . THR A 1 73 ? 3.155 4.228 -6.359 1.00 81.94 73 THR A O 1
ATOM 573 N N . ILE A 1 74 ? 4.468 2.461 -5.976 1.00 80.56 74 ILE A N 1
ATOM 574 C CA . ILE A 1 74 ?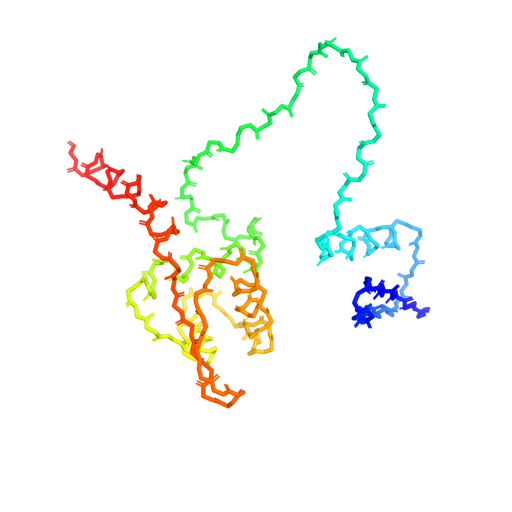 3.346 1.511 -5.834 1.00 80.56 74 ILE A CA 1
ATOM 575 C C . ILE A 1 74 ? 2.339 1.997 -4.775 1.00 80.56 74 ILE A C 1
ATOM 577 O O . ILE A 1 74 ? 1.132 1.827 -4.935 1.00 80.56 74 ILE A O 1
ATOM 581 N N . LYS A 1 75 ? 2.828 2.641 -3.706 1.00 81.12 75 LYS A N 1
ATOM 582 C CA . LYS A 1 75 ? 1.996 3.226 -2.647 1.00 81.12 75 LYS A CA 1
ATOM 583 C C . LYS A 1 75 ? 1.066 4.307 -3.196 1.00 81.12 75 LYS A C 1
ATOM 585 O O . LYS A 1 75 ? -0.117 4.290 -2.873 1.00 81.12 75 LYS A O 1
ATOM 590 N N . GLU A 1 76 ? 1.596 5.238 -3.983 1.00 81.19 76 GLU A N 1
ATOM 591 C CA . GLU A 1 76 ? 0.834 6.355 -4.552 1.00 81.19 76 GLU A CA 1
ATOM 592 C C . GLU A 1 76 ? -0.182 5.853 -5.567 1.00 81.19 76 GLU A C 1
ATOM 594 O O . GLU A 1 76 ? -1.365 6.160 -5.431 1.00 81.19 76 GLU A O 1
ATOM 599 N N . ARG A 1 77 ? 0.235 4.983 -6.495 1.00 83.62 77 ARG A N 1
ATOM 600 C CA . ARG A 1 77 ? -0.681 4.348 -7.456 1.00 83.62 77 ARG A CA 1
ATOM 601 C C . ARG A 1 77 ? -1.836 3.648 -6.755 1.00 83.62 77 ARG A C 1
ATOM 603 O O . ARG A 1 77 ? -2.988 3.841 -7.132 1.00 83.62 77 ARG A O 1
ATOM 610 N N . LEU A 1 78 ? -1.548 2.882 -5.700 1.00 88.94 78 LEU A N 1
ATOM 611 C CA . LEU A 1 78 ? -2.585 2.211 -4.924 1.00 88.94 78 LEU A CA 1
ATOM 612 C C . LEU A 1 78 ? -3.475 3.220 -4.185 1.00 88.94 78 LEU A C 1
ATOM 614 O O . LEU A 1 78 ? -4.688 3.057 -4.180 1.00 88.94 78 LEU A O 1
ATOM 618 N N . LYS A 1 79 ? -2.907 4.284 -3.603 1.00 88.06 79 LYS A N 1
ATOM 619 C CA . LYS A 1 79 ? -3.679 5.338 -2.924 1.00 88.06 79 LYS A CA 1
ATOM 620 C C . LYS A 1 79 ? -4.689 5.975 -3.887 1.00 88.06 79 LYS A C 1
ATOM 622 O O . LYS A 1 79 ? -5.869 6.047 -3.557 1.00 88.06 79 LYS 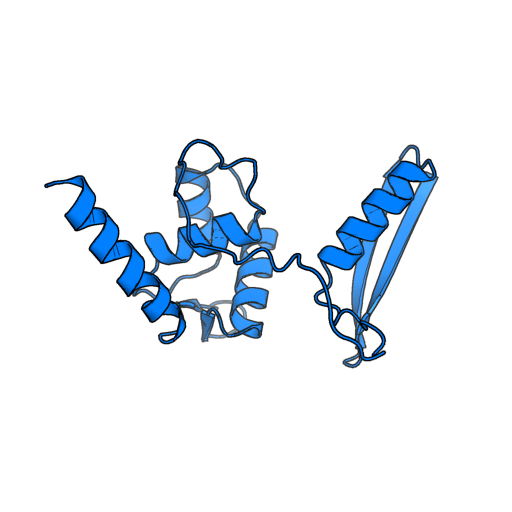A O 1
ATOM 627 N N . TYR A 1 80 ? -4.243 6.384 -5.075 1.00 83.81 80 TYR A N 1
ATOM 628 C CA . TYR A 1 80 ? -5.105 6.994 -6.092 1.00 83.81 80 TYR A CA 1
ATOM 629 C C . TYR A 1 80 ? -6.166 6.030 -6.612 1.00 83.81 80 TYR A C 1
ATOM 631 O O . TYR A 1 80 ? -7.337 6.390 -6.697 1.00 83.81 80 TYR A O 1
ATOM 639 N N . PHE A 1 81 ? -5.772 4.791 -6.894 1.00 88.06 81 PHE A N 1
ATOM 640 C CA . PHE A 1 81 ? -6.692 3.752 -7.334 1.00 88.06 81 PHE A CA 1
ATOM 641 C C . PHE A 1 81 ? -7.831 3.521 -6.334 1.00 88.06 81 PHE A C 1
ATOM 643 O O . PHE A 1 81 ? -8.997 3.480 -6.718 1.00 88.06 81 PHE A O 1
ATOM 650 N N . LEU A 1 82 ? -7.511 3.438 -5.039 1.00 90.56 82 LEU A N 1
ATOM 651 C CA . LEU A 1 82 ? -8.511 3.254 -3.987 1.00 90.56 82 LEU A CA 1
ATOM 652 C C . LEU A 1 82 ? -9.475 4.441 -3.875 1.00 90.56 82 LEU A C 1
ATOM 654 O O . LEU A 1 82 ? -10.664 4.237 -3.641 1.00 90.56 82 LEU A O 1
ATOM 658 N N . LEU A 1 83 ? -8.982 5.670 -4.054 1.00 86.06 83 LEU A N 1
ATOM 659 C CA . LEU A 1 83 ? -9.825 6.870 -4.038 1.00 86.06 83 LEU A CA 1
ATOM 660 C C . LEU A 1 83 ? -10.793 6.924 -5.223 1.00 86.06 83 LEU A C 1
ATOM 662 O O . LEU A 1 83 ? -11.889 7.461 -5.077 1.00 86.06 83 LEU A O 1
ATOM 666 N N . TYR A 1 84 ? -10.396 6.385 -6.376 1.00 82.75 84 TYR A N 1
ATOM 667 C CA . TYR A 1 84 ? -11.214 6.406 -7.584 1.00 82.75 84 TYR A CA 1
ATOM 668 C C . TYR A 1 84 ? -12.229 5.255 -7.622 1.00 82.75 84 TYR A C 1
ATOM 670 O O . TYR A 1 84 ? -13.420 5.498 -7.794 1.00 82.75 84 TYR A O 1
ATOM 678 N N . GLU A 1 85 ? -11.780 4.017 -7.396 1.00 83.44 85 GLU A N 1
ATOM 679 C CA . GLU A 1 85 ? -12.614 2.816 -7.569 1.00 83.44 85 GLU A CA 1
ATOM 680 C C . GLU A 1 85 ? -13.383 2.406 -6.301 1.00 83.44 85 GLU A C 1
ATOM 682 O O . GLU A 1 85 ? -14.435 1.771 -6.371 1.00 83.44 85 GLU A O 1
ATOM 687 N N . PHE A 1 86 ? -12.885 2.767 -5.113 1.00 88.25 86 PHE A N 1
ATOM 688 C CA . PHE A 1 86 ? -13.383 2.230 -3.838 1.00 88.25 86 PHE A CA 1
ATOM 689 C C . PHE A 1 86 ? -13.863 3.291 -2.841 1.00 88.25 86 PHE A C 1
ATOM 691 O O . PHE A 1 86 ? -14.044 2.990 -1.659 1.00 88.25 86 PHE A O 1
ATOM 698 N N . ARG A 1 87 ? -14.108 4.518 -3.311 1.00 78.38 87 ARG A N 1
ATOM 699 C CA . ARG A 1 87 ? -14.372 5.707 -2.483 1.00 78.38 87 ARG A CA 1
ATOM 700 C C . ARG A 1 87 ? -15.349 5.479 -1.325 1.00 78.38 87 ARG A C 1
ATOM 702 O O . ARG A 1 87 ? -15.054 5.814 -0.181 1.00 78.38 87 ARG A O 1
ATOM 709 N N . ASP A 1 88 ? -16.500 4.877 -1.616 1.00 81.25 88 ASP A N 1
ATOM 710 C CA . ASP A 1 88 ? -17.621 4.809 -0.670 1.00 81.25 88 ASP A CA 1
ATOM 711 C C . ASP A 1 88 ? -17.859 3.403 -0.090 1.00 81.25 88 ASP A C 1
ATOM 713 O O . ASP A 1 88 ? -18.661 3.224 0.838 1.00 81.25 88 ASP A O 1
ATOM 717 N N . ASN A 1 89 ? -17.102 2.411 -0.562 1.00 88.44 89 ASN A N 1
ATOM 718 C CA . ASN A 1 89 ? -17.339 0.998 -0.289 1.00 88.44 89 ASN A CA 1
ATOM 719 C C . ASN A 1 89 ? -16.322 0.407 0.690 1.00 88.44 89 ASN A C 1
ATOM 721 O O . ASN A 1 89 ? -15.187 0.863 0.802 1.00 88.44 89 ASN A O 1
ATOM 725 N N . TRP A 1 90 ? -16.745 -0.640 1.402 1.00 93.69 90 TRP A N 1
ATOM 726 C CA . TRP A 1 90 ? -15.805 -1.538 2.065 1.00 93.69 90 TRP A CA 1
ATOM 727 C C . TRP A 1 90 ? -15.222 -2.500 1.031 1.00 93.69 90 TRP A C 1
ATOM 729 O O . TRP A 1 90 ? -15.943 -2.986 0.162 1.00 93.69 90 TRP A O 1
ATOM 739 N N . PHE A 1 91 ? -13.926 -2.771 1.120 1.00 95.12 91 PHE A N 1
ATOM 740 C CA . PHE A 1 91 ? -13.205 -3.610 0.169 1.00 95.12 91 PHE A CA 1
ATOM 741 C C . PHE A 1 91 ? -12.168 -4.495 0.859 1.00 95.12 91 PHE A C 1
ATOM 743 O O . PHE A 1 91 ? -11.682 -4.196 1.951 1.00 95.12 91 PHE A O 1
ATOM 750 N N . THR A 1 92 ? -11.804 -5.596 0.204 1.00 93.31 92 THR A N 1
ATOM 751 C CA . THR A 1 92 ? -10.778 -6.539 0.675 1.00 93.31 92 THR A CA 1
ATOM 752 C C . THR A 1 92 ? -9.500 -6.405 -0.149 1.00 93.31 92 THR A C 1
ATOM 754 O O . THR A 1 92 ? -9.511 -5.871 -1.258 1.00 93.31 92 THR A O 1
ATOM 757 N N . SER A 1 93 ? -8.380 -6.931 0.354 1.00 89.94 93 SER A N 1
ATOM 758 C CA . SER A 1 93 ? -7.127 -6.967 -0.416 1.00 89.94 93 SER 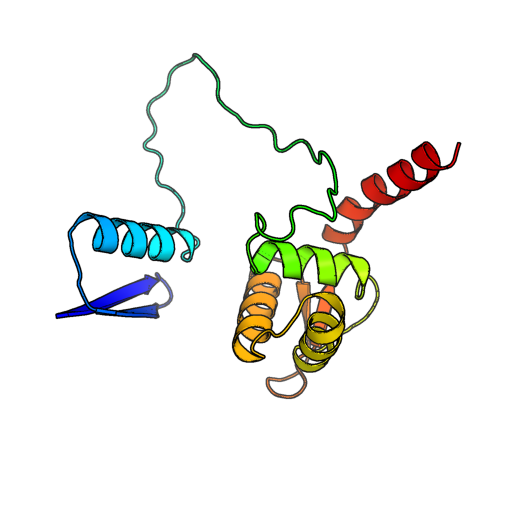A CA 1
ATOM 759 C C . SER A 1 93 ? -7.252 -7.768 -1.717 1.00 89.94 93 SER A C 1
ATOM 761 O O . SER A 1 93 ? -6.629 -7.410 -2.715 1.00 89.94 93 SER A O 1
ATOM 763 N N . THR A 1 94 ? -8.084 -8.813 -1.730 1.00 91.44 94 THR A N 1
ATOM 764 C CA . THR A 1 94 ? -8.369 -9.624 -2.922 1.00 91.44 94 THR A CA 1
ATOM 765 C C . THR A 1 94 ? -9.128 -8.830 -3.982 1.00 91.44 94 THR A C 1
ATOM 767 O O . THR A 1 94 ? -8.794 -8.911 -5.163 1.00 91.44 94 THR A O 1
ATOM 770 N N . GLU A 1 95 ? -10.124 -8.045 -3.566 1.00 93.06 95 GLU A N 1
ATOM 771 C CA . GLU A 1 95 ? -10.912 -7.193 -4.460 1.00 93.06 95 GLU A CA 1
ATOM 772 C C . GLU A 1 95 ? -10.037 -6.118 -5.115 1.00 93.06 95 GLU A C 1
ATOM 774 O O . GLU A 1 95 ? -10.034 -5.974 -6.338 1.00 93.06 95 GLU A O 1
ATOM 779 N N . VAL A 1 96 ? -9.220 -5.440 -4.303 1.00 93.56 96 VAL A N 1
ATOM 780 C CA . VAL A 1 96 ? -8.280 -4.412 -4.767 1.00 93.56 96 VAL A CA 1
ATOM 781 C C . VAL A 1 96 ? -7.285 -4.998 -5.760 1.00 93.56 96 VAL A C 1
ATOM 783 O O . VAL A 1 96 ? -7.093 -4.416 -6.820 1.00 93.56 96 VAL A O 1
ATOM 786 N N . LYS A 1 97 ? -6.688 -6.162 -5.464 1.00 91.62 97 LYS A N 1
ATOM 787 C CA . LYS A 1 97 ? -5.768 -6.833 -6.394 1.00 91.62 97 LYS A CA 1
ATOM 788 C C . LYS A 1 97 ? -6.448 -7.119 -7.733 1.00 91.62 97 LYS A C 1
ATOM 790 O O . LYS A 1 97 ? -5.905 -6.764 -8.771 1.00 91.62 97 LYS A O 1
ATOM 795 N N . ARG A 1 98 ? -7.633 -7.742 -7.710 1.00 91.81 98 ARG A N 1
ATOM 796 C CA . ARG A 1 98 ? -8.340 -8.150 -8.933 1.00 91.81 98 ARG A CA 1
ATOM 797 C C . ARG A 1 98 ? -8.616 -6.960 -9.848 1.00 91.81 98 ARG A C 1
ATOM 799 O O . ARG A 1 98 ? -8.390 -7.058 -11.049 1.00 91.81 98 ARG A O 1
ATOM 806 N N . GLN A 1 99 ? -9.109 -5.859 -9.288 1.00 89.19 99 GLN A N 1
ATOM 807 C CA . GLN A 1 99 ? -9.399 -4.668 -10.081 1.00 89.19 99 GLN A CA 1
ATOM 808 C C . GLN A 1 99 ? -8.117 -3.933 -10.503 1.00 89.19 99 GLN A C 1
ATOM 810 O O . GLN A 1 99 ? -8.027 -3.479 -11.638 1.00 89.19 99 GLN A O 1
ATOM 815 N N . TYR A 1 100 ? -7.100 -3.869 -9.637 1.00 88.38 100 TYR A N 1
ATOM 816 C CA . TYR A 1 100 ? -5.824 -3.227 -9.963 1.00 88.38 100 TYR A CA 1
ATOM 817 C C . TYR A 1 100 ? -5.127 -3.933 -11.129 1.00 88.38 100 TYR A C 1
ATOM 819 O O . TYR A 1 100 ? -4.704 -3.271 -12.073 1.00 88.38 100 TYR A O 1
ATOM 827 N N . ASP A 1 101 ? -5.077 -5.269 -11.105 1.00 87.88 101 ASP A N 1
ATOM 828 C CA . ASP A 1 101 ? -4.478 -6.075 -12.175 1.00 87.88 101 ASP A CA 1
ATOM 829 C C . ASP A 1 101 ? -5.132 -5.793 -13.537 1.00 87.88 101 ASP A C 1
ATOM 831 O O . ASP A 1 101 ? -4.444 -5.738 -14.554 1.00 87.88 101 ASP A O 1
ATOM 835 N N . SER A 1 102 ? -6.452 -5.565 -13.551 1.00 79.38 102 SER A N 1
ATOM 836 C CA . SER A 1 102 ? -7.212 -5.263 -14.769 1.00 79.38 102 SER A CA 1
ATOM 837 C C . SER A 1 102 ? -6.909 -3.882 -15.358 1.00 79.38 102 SER A C 1
ATOM 839 O O . SER A 1 102 ? -7.092 -3.694 -16.559 1.00 79.38 102 SER A O 1
ATOM 841 N N . THR A 1 103 ? -6.495 -2.919 -14.534 1.00 73.31 103 THR A N 1
ATOM 842 C CA . THR A 1 103 ? -6.316 -1.516 -14.947 1.00 73.31 103 THR A CA 1
ATOM 843 C C . THR A 1 103 ? -4.845 -1.157 -15.150 1.00 73.31 103 THR A C 1
ATOM 845 O O . THR A 1 103 ? -4.513 -0.340 -16.005 1.00 73.31 103 THR A O 1
ATOM 848 N N . TYR A 1 104 ? -3.954 -1.759 -14.364 1.00 75.00 104 TYR A N 1
ATOM 849 C CA . TYR A 1 104 ? -2.597 -1.261 -14.145 1.00 75.00 104 TYR A CA 1
ATOM 850 C C . TYR A 1 104 ? -1.495 -2.317 -14.267 1.00 75.00 104 TYR A C 1
ATOM 852 O O . TYR A 1 104 ? -0.315 -1.962 -14.165 1.00 75.00 104 TYR A O 1
ATOM 860 N N . GLY A 1 105 ? -1.863 -3.581 -14.484 1.00 76.19 105 GLY A N 1
ATOM 861 C CA . GLY A 1 105 ? -0.939 -4.710 -14.540 1.00 76.19 105 GLY A CA 1
ATOM 862 C C . GLY A 1 105 ? -0.744 -5.409 -13.193 1.00 76.19 105 GLY A C 1
ATOM 863 O O . GLY A 1 105 ? -1.238 -4.967 -12.156 1.00 76.19 105 GLY A O 1
ATOM 864 N N . GLU A 1 106 ? -0.033 -6.535 -13.229 1.00 84.25 106 GLU A N 1
ATOM 865 C CA . GLU A 1 106 ? 0.012 -7.495 -12.126 1.00 84.25 106 GLU A CA 1
ATOM 866 C C . GLU A 1 106 ? 0.686 -6.945 -10.857 1.00 84.25 106 GLU A C 1
ATOM 868 O O . GLU A 1 106 ? 1.827 -6.478 -10.875 1.00 84.25 106 GLU A O 1
ATOM 873 N N . ILE A 1 107 ? -0.003 -7.076 -9.720 1.00 85.62 107 ILE A N 1
ATOM 874 C CA . ILE A 1 107 ? 0.534 -6.800 -8.386 1.00 85.62 107 ILE A CA 1
ATOM 875 C C . ILE A 1 107 ? 0.336 -7.994 -7.444 1.00 85.62 107 ILE A C 1
ATOM 877 O O . ILE A 1 107 ? -0.695 -8.668 -7.430 1.00 85.62 107 ILE A O 1
ATOM 881 N N . GLY A 1 108 ? 1.329 -8.263 -6.592 1.00 85.06 108 GLY A N 1
ATOM 882 C CA . GLY A 1 108 ? 1.244 -9.333 -5.596 1.00 85.06 108 GLY A CA 1
ATOM 883 C C . GLY A 1 108 ? 0.210 -9.046 -4.498 1.00 85.06 108 GLY A C 1
ATOM 884 O O . GLY A 1 108 ? 0.169 -7.949 -3.938 1.00 85.06 108 GLY A O 1
ATOM 885 N N . LEU A 1 109 ? -0.572 -10.059 -4.099 1.00 85.88 109 LEU A N 1
ATOM 886 C CA . LEU A 1 109 ? -1.544 -9.934 -2.996 1.00 85.88 109 LEU A CA 1
ATOM 887 C C . LEU A 1 109 ? -0.876 -9.507 -1.676 1.00 85.88 109 LEU A C 1
ATOM 889 O O . LEU A 1 109 ? -1.449 -8.744 -0.897 1.00 85.88 109 LEU A O 1
ATOM 893 N N . SER A 1 110 ? 0.350 -9.976 -1.435 1.00 82.12 110 SER A N 1
ATOM 894 C CA . SER A 1 110 ? 1.187 -9.615 -0.285 1.00 82.12 110 SER A CA 1
ATOM 895 C C . SER A 1 110 ? 1.514 -8.122 -0.274 1.00 82.12 110 SER A C 1
ATOM 897 O O . SER A 1 110 ? 1.448 -7.480 0.775 1.00 82.12 110 SER A O 1
ATOM 899 N N . THR A 1 111 ? 1.815 -7.564 -1.448 1.00 86.25 111 THR A N 1
ATOM 900 C CA . THR A 1 111 ? 2.112 -6.144 -1.659 1.00 86.25 111 THR A CA 1
ATOM 901 C C . THR A 1 111 ? 0.882 -5.303 -1.350 1.00 86.25 111 THR A C 1
ATOM 903 O O . THR A 1 111 ? 0.944 -4.422 -0.492 1.00 86.25 111 THR A O 1
ATOM 906 N N . VAL A 1 112 ? -0.266 -5.646 -1.946 1.00 89.62 112 VAL A N 1
ATOM 907 C CA . VAL A 1 112 ? -1.551 -4.982 -1.677 1.00 89.62 112 VAL A CA 1
ATOM 908 C C . VAL A 1 112 ? -1.884 -5.036 -0.186 1.00 89.62 112 VAL A C 1
ATOM 910 O O . VAL A 1 112 ? -2.121 -4.007 0.438 1.00 89.62 112 VAL A O 1
ATOM 913 N N . SER A 1 113 ? -1.820 -6.219 0.426 1.00 85.62 113 SER A N 1
ATOM 914 C CA . SER A 1 113 ? -2.143 -6.402 1.848 1.00 85.62 113 SER A CA 1
ATOM 915 C C . SER A 1 113 ? -1.221 -5.593 2.767 1.00 85.62 113 SER A C 1
ATOM 917 O O . SER A 1 113 ? -1.682 -5.006 3.749 1.00 85.62 113 SER A O 1
ATOM 919 N N . THR A 1 114 ? 0.073 -5.527 2.435 1.00 87.06 114 THR A N 1
ATOM 920 C CA . THR A 1 114 ? 1.062 -4.732 3.176 1.00 87.06 114 THR A CA 1
ATOM 921 C C . THR A 1 114 ? 0.720 -3.249 3.103 1.00 87.06 114 THR A C 1
ATOM 923 O O . THR A 1 114 ? 0.643 -2.590 4.142 1.00 87.06 114 THR A O 1
ATOM 926 N N . TYR A 1 115 ? 0.452 -2.726 1.905 1.00 92.75 115 TYR A N 1
ATOM 927 C CA . TYR A 1 115 ? 0.106 -1.318 1.731 1.00 92.75 115 TYR A CA 1
ATOM 928 C C . TYR A 1 115 ? -1.228 -0.961 2.381 1.00 92.75 115 TYR A C 1
ATOM 930 O O . TYR A 1 115 ? -1.269 0.013 3.126 1.00 92.75 115 TYR A O 1
ATOM 938 N N . LEU A 1 116 ? -2.278 -1.771 2.217 1.00 90.06 116 LEU A N 1
ATOM 939 C CA . LEU A 1 116 ? -3.567 -1.537 2.877 1.00 90.06 116 LEU A CA 1
ATOM 940 C C . LEU A 1 116 ? -3.435 -1.533 4.403 1.00 90.06 116 LEU A C 1
ATOM 942 O O . LEU A 1 116 ? -4.019 -0.693 5.083 1.00 90.06 116 LEU A O 1
ATOM 946 N N . SER A 1 117 ? -2.636 -2.442 4.971 1.00 86.81 117 SER A N 1
ATOM 947 C CA . SER A 1 117 ? -2.395 -2.451 6.417 1.00 86.81 117 SER A CA 1
ATOM 948 C C . SER A 1 117 ? -1.649 -1.203 6.893 1.00 86.81 117 SER A C 1
ATOM 950 O O . SER A 1 117 ? -1.984 -0.678 7.954 1.00 86.81 117 SER A O 1
ATOM 952 N N . ARG A 1 118 ? -0.655 -0.721 6.135 1.00 87.31 118 ARG A N 1
ATOM 953 C CA . ARG A 1 118 ? 0.074 0.520 6.451 1.00 87.31 118 ARG A CA 1
ATOM 954 C C . ARG A 1 118 ? -0.825 1.751 6.311 1.00 87.31 118 ARG A C 1
ATOM 956 O O . ARG A 1 118 ? -0.822 2.595 7.197 1.00 87.31 118 ARG A O 1
ATOM 963 N N . MET A 1 119 ? -1.639 1.799 5.258 1.00 90.06 119 MET A N 1
ATOM 964 C CA . MET A 1 119 ? -2.641 2.842 5.027 1.00 90.06 119 MET A CA 1
ATOM 965 C C . MET A 1 119 ? -3.750 2.842 6.090 1.00 90.06 119 MET A C 1
ATOM 967 O O . MET A 1 119 ? -4.329 3.872 6.397 1.00 90.06 119 MET A O 1
ATOM 971 N N . ALA A 1 120 ? -4.063 1.697 6.692 1.00 88.88 120 ALA A N 1
ATOM 972 C CA . ALA A 1 120 ? -4.942 1.678 7.856 1.00 88.88 120 ALA A CA 1
ATOM 973 C C . ALA A 1 120 ? -4.232 2.180 9.124 1.00 88.88 120 ALA A C 1
ATOM 975 O O . ALA A 1 120 ? -4.829 2.886 9.929 1.00 88.88 120 ALA A O 1
ATOM 976 N N . LYS A 1 121 ? -2.949 1.830 9.309 1.00 86.25 121 LYS A N 1
ATOM 977 C CA . LYS A 1 121 ? -2.153 2.254 10.476 1.00 86.25 121 LYS A CA 1
ATOM 978 C C . LYS A 1 121 ? -1.934 3.771 10.504 1.00 86.25 121 LYS A C 1
ATOM 980 O O . LYS A 1 121 ? -1.940 4.347 11.582 1.00 86.25 121 LYS A O 1
ATOM 985 N N . ASN A 1 122 ? -1.757 4.404 9.346 1.00 86.62 122 ASN A N 1
ATOM 986 C CA . ASN A 1 122 ? -1.523 5.847 9.235 1.00 86.62 122 ASN A CA 1
ATOM 987 C C . ASN A 1 122 ? -2.811 6.691 9.126 1.00 86.62 122 ASN A C 1
ATOM 989 O O . ASN A 1 122 ? -2.724 7.877 8.828 1.00 86.62 122 ASN A O 1
ATOM 993 N N . GLY A 1 123 ? -3.990 6.088 9.321 1.00 87.00 123 GLY A N 1
ATOM 994 C CA . GLY A 1 123 ? -5.276 6.793 9.294 1.00 87.00 123 GLY A CA 1
ATOM 995 C C . GLY A 1 123 ? -5.883 7.009 7.904 1.00 87.00 123 GLY A C 1
ATOM 996 O O . GLY A 1 123 ? -7.018 7.463 7.809 1.00 87.00 123 GLY A O 1
ATOM 997 N N . PHE A 1 124 ? -5.208 6.630 6.811 1.00 88.75 124 PHE A N 1
ATOM 998 C CA . PHE A 1 124 ? -5.785 6.776 5.469 1.00 88.75 124 PHE A CA 1
ATOM 999 C C . PHE A 1 124 ? -7.036 5.899 5.259 1.00 88.75 124 PHE A C 1
ATOM 1001 O O . PHE A 1 124 ? -8.020 6.324 4.646 1.00 88.75 124 PHE A O 1
ATOM 1008 N N . LEU A 1 125 ? -7.014 4.675 5.797 1.00 92.88 125 LEU A N 1
ATOM 1009 C CA . LEU A 1 125 ? -8.110 3.708 5.724 1.00 92.88 125 LEU A CA 1
ATOM 1010 C C . LEU A 1 125 ? -8.668 3.380 7.110 1.00 92.88 125 LEU A C 1
ATOM 1012 O O . LEU A 1 125 ? -7.934 3.111 8.058 1.00 92.88 125 LEU A O 1
ATOM 1016 N N . LYS A 1 126 ? -9.989 3.247 7.195 1.00 93.00 126 LYS A N 1
ATOM 1017 C CA . LYS A 1 126 ? -10.656 2.510 8.270 1.00 93.00 126 LYS A CA 1
ATOM 1018 C C . LYS A 1 126 ? -10.512 1.011 7.997 1.00 93.00 126 LYS A C 1
ATOM 1020 O O . LYS A 1 126 ? -10.540 0.579 6.846 1.00 93.00 126 LYS A O 1
ATOM 1025 N N . ARG A 1 127 ? -10.376 0.203 9.051 1.00 93.31 127 ARG A N 1
ATOM 1026 C CA . ARG A 1 127 ? -10.249 -1.262 8.966 1.00 93.31 127 ARG A CA 1
ATOM 1027 C C . ARG A 1 127 ? -11.234 -1.943 9.910 1.00 93.31 127 ARG A C 1
ATOM 1029 O O . ARG A 1 127 ? -11.364 -1.513 11.053 1.00 93.31 127 ARG A O 1
ATOM 1036 N N . ARG A 1 128 ? -11.855 -3.039 9.468 1.00 90.94 128 ARG A N 1
ATOM 1037 C CA . ARG A 1 128 ? -12.708 -3.906 10.299 1.00 90.94 128 ARG A CA 1
ATOM 1038 C C . ARG A 1 128 ? -12.492 -5.390 9.989 1.00 90.94 128 ARG A C 1
ATOM 1040 O O . ARG A 1 128 ? -11.770 -5.733 9.054 1.00 90.94 128 ARG A O 1
ATOM 1047 N N . GLY A 1 129 ? -13.132 -6.249 10.779 1.00 87.44 129 GLY A N 1
ATOM 1048 C CA . GLY A 1 129 ? -13.103 -7.700 10.594 1.00 87.44 129 GLY A CA 1
ATOM 1049 C C . GLY A 1 129 ? -11.887 -8.386 11.222 1.00 87.44 129 GLY A C 1
ATOM 1050 O O . GLY A 1 129 ? -10.960 -7.748 11.734 1.00 87.44 129 GLY A O 1
ATOM 1051 N N . ASN A 1 130 ? -11.916 -9.719 11.215 1.00 78.06 130 ASN A N 1
ATOM 1052 C CA . ASN A 1 130 ? -10.828 -10.557 11.718 1.00 78.06 130 ASN A CA 1
ATOM 1053 C C . ASN A 1 130 ? -9.682 -10.648 10.684 1.00 78.06 130 ASN A C 1
ATOM 1055 O O . ASN A 1 130 ? -9.644 -9.918 9.697 1.00 78.06 130 ASN A O 1
ATOM 1059 N N . ARG A 1 131 ? -8.679 -11.504 10.919 1.00 66.38 131 ARG A N 1
ATOM 1060 C CA . ARG A 1 131 ? -7.524 -11.631 10.010 1.00 66.38 131 ARG A CA 1
ATOM 1061 C C . ARG A 1 131 ? -7.900 -12.179 8.621 1.00 66.38 131 ARG A C 1
ATOM 1063 O O . ARG A 1 131 ? -7.190 -11.868 7.672 1.00 66.38 131 ARG A O 1
ATOM 1070 N N . VAL A 1 132 ? -8.964 -12.976 8.523 1.00 69.88 132 VAL A N 1
ATOM 1071 C CA . VAL A 1 132 ? -9.423 -13.652 7.297 1.00 69.88 132 VAL A CA 1
ATOM 1072 C C . VAL A 1 132 ? -10.418 -12.781 6.528 1.00 69.88 132 VAL A C 1
ATOM 1074 O O . VAL A 1 132 ? -10.305 -12.643 5.317 1.00 69.88 132 VAL A O 1
ATOM 1077 N N . GLU A 1 133 ? -11.334 -12.125 7.234 1.00 78.44 133 GLU A N 1
ATOM 1078 C CA . GLU A 1 133 ? -12.413 -11.298 6.672 1.00 78.44 133 GLU A CA 1
ATOM 1079 C C . GLU A 1 133 ? -12.097 -9.806 6.815 1.00 78.44 133 GLU A C 1
ATOM 1081 O O . GLU A 1 133 ? -12.937 -8.989 7.193 1.00 78.44 133 GLU A O 1
ATOM 1086 N N . ARG A 1 134 ? -10.827 -9.449 6.612 1.00 84.75 134 ARG A N 1
ATOM 1087 C CA . ARG A 1 134 ? -10.367 -8.082 6.823 1.00 84.75 134 ARG A CA 1
ATOM 1088 C C . ARG A 1 134 ? -10.848 -7.184 5.694 1.00 84.75 134 ARG A C 1
ATOM 1090 O O . ARG A 1 134 ? -10.469 -7.371 4.538 1.00 84.75 134 ARG A O 1
ATOM 1097 N N . GLU A 1 135 ? -11.590 -6.156 6.070 1.00 93.25 135 GLU A N 1
ATOM 1098 C CA . GLU A 1 135 ? -12.104 -5.150 5.150 1.00 93.25 135 GLU A CA 1
ATOM 1099 C C . GLU A 1 135 ? -11.554 -3.767 5.484 1.00 93.25 135 GLU A C 1
ATOM 1101 O O . GLU A 1 135 ? -11.239 -3.447 6.638 1.00 93.25 135 GLU A O 1
ATOM 1106 N N . TYR A 1 136 ? -11.470 -2.941 4.451 1.00 94.88 136 TYR A N 1
ATOM 1107 C CA . TYR A 1 136 ? -10.949 -1.587 4.480 1.00 94.88 136 TYR A CA 1
ATOM 1108 C C . TYR A 1 136 ? -11.949 -0.621 3.850 1.00 94.88 136 TYR A C 1
ATOM 1110 O O . TYR A 1 136 ? -12.737 -1.025 3.002 1.00 94.88 136 TYR A O 1
ATOM 1118 N N . LYS A 1 137 ? -11.917 0.646 4.257 1.00 93.81 137 LYS A N 1
ATOM 1119 C CA . LYS A 1 137 ? -12.687 1.735 3.644 1.00 93.81 137 LYS A CA 1
ATOM 1120 C C . LYS A 1 137 ? -11.889 3.034 3.733 1.00 93.81 137 LYS A C 1
ATOM 1122 O O . LYS A 1 137 ? -11.167 3.217 4.710 1.00 93.81 137 LYS A O 1
ATOM 1127 N N . ILE A 1 138 ? -12.020 3.937 2.761 1.00 91.44 138 ILE A N 1
ATOM 1128 C CA . ILE A 1 138 ? -11.420 5.280 2.844 1.00 91.44 138 ILE A CA 1
ATOM 1129 C C . ILE A 1 138 ? -11.939 6.005 4.099 1.00 91.44 138 ILE A C 1
ATOM 1131 O O . ILE A 1 138 ? -13.140 5.986 4.386 1.00 91.44 138 ILE A O 1
ATOM 1135 N N . ALA A 1 139 ? -11.046 6.602 4.893 1.00 88.31 139 ALA A N 1
ATOM 1136 C CA . ALA A 1 139 ? -11.470 7.401 6.041 1.00 88.31 139 ALA A CA 1
ATOM 1137 C C . ALA A 1 139 ? -12.121 8.719 5.576 1.00 88.31 139 ALA A C 1
ATOM 1139 O O . ALA A 1 139 ? -11.644 9.357 4.645 1.00 88.31 139 ALA A O 1
ATOM 1140 N N . GLU A 1 140 ? -13.207 9.141 6.230 1.00 73.94 140 GLU A N 1
ATOM 1141 C CA . GLU A 1 140 ? -14.019 10.309 5.823 1.00 73.94 140 GLU A CA 1
ATOM 1142 C C . GLU A 1 140 ? -13.240 11.633 5.820 1.00 73.94 140 GLU A C 1
ATOM 1144 O O . GLU A 1 140 ? -13.551 12.530 5.045 1.00 73.94 140 GLU A O 1
ATOM 1149 N N . GLU A 1 141 ? -12.195 11.745 6.636 1.00 68.62 141 GLU A N 1
ATOM 1150 C CA . GLU A 1 141 ? -11.269 12.885 6.635 1.00 68.62 141 GLU A CA 1
ATOM 1151 C C . GLU A 1 141 ? -10.445 12.980 5.339 1.00 68.62 141 GLU A C 1
ATOM 1153 O O . GLU A 1 141 ? -10.143 14.074 4.871 1.00 68.62 141 GLU A O 1
ATOM 1158 N N . ASN A 1 142 ? -10.187 11.844 4.686 1.00 63.94 142 ASN A N 1
ATOM 1159 C CA . ASN A 1 142 ? -9.514 11.774 3.389 1.00 63.94 142 ASN A CA 1
ATOM 1160 C C . ASN A 1 142 ? -10.499 11.864 2.208 1.00 63.94 142 ASN A C 1
ATOM 1162 O O . ASN A 1 142 ? -10.071 12.063 1.074 1.00 63.94 142 ASN A O 1
ATOM 1166 N N . ASN A 1 143 ? -11.814 11.815 2.469 1.00 55.91 143 ASN A N 1
ATOM 1167 C CA . ASN A 1 143 ? -12.857 12.151 1.488 1.00 55.91 143 ASN A CA 1
ATOM 1168 C C . ASN A 1 143 ? -12.980 13.673 1.237 1.00 55.91 143 ASN A C 1
ATOM 1170 O O . ASN A 1 143 ? -13.792 14.097 0.415 1.00 55.91 143 ASN A O 1
ATOM 1174 N N . GLN A 1 144 ? -12.199 14.524 1.909 1.00 46.47 144 GLN A N 1
ATOM 1175 C CA . GLN A 1 144 ? -12.167 15.972 1.640 1.00 46.47 144 GLN A CA 1
ATOM 1176 C C . GLN A 1 144 ? -11.099 16.360 0.602 1.00 46.47 144 GLN A C 1
ATOM 1178 O O . GLN A 1 144 ? -11.229 17.386 -0.063 1.00 46.47 144 GLN A O 1
ATOM 1183 N N . GLU A 1 145 ? -10.102 15.499 0.359 1.00 50.50 145 GLU A N 1
ATOM 1184 C CA . GLU A 1 145 ? -9.149 15.647 -0.757 1.00 50.50 145 GLU A CA 1
ATOM 1185 C C . GLU A 1 145 ? -9.852 15.473 -2.128 1.00 50.50 145 GLU A C 1
ATOM 1187 O O . GLU A 1 145 ? -9.369 15.917 -3.168 1.00 50.50 145 GLU A O 1
ATOM 1192 N N . THR A 1 146 ? -11.071 14.921 -2.115 1.00 45.97 146 THR A N 1
ATOM 1193 C CA . THR A 1 146 ? -11.972 14.730 -3.262 1.00 45.97 146 THR A CA 1
ATOM 1194 C C . THR A 1 146 ? -12.830 15.945 -3.643 1.00 45.97 146 THR A C 1
ATOM 1196 O O . THR A 1 146 ? -13.304 15.995 -4.781 1.00 45.97 146 THR A O 1
ATOM 1199 N N . HIS A 1 147 ? -13.011 16.954 -2.778 1.00 41.69 147 HIS A N 1
ATOM 1200 C CA . HIS A 1 147 ? -13.782 18.153 -3.157 1.00 41.69 147 HIS A CA 1
ATOM 1201 C C . HIS A 1 147 ? -13.023 19.069 -4.130 1.00 41.69 147 HIS A C 1
ATOM 1203 O O . HIS A 1 147 ? -13.646 19.692 -4.980 1.00 41.69 147 HIS A O 1
ATOM 1209 N N . LYS A 1 148 ? -11.682 19.047 -4.127 1.00 46.47 148 LYS A N 1
ATOM 1210 C CA . LYS A 1 148 ? -10.879 19.744 -5.150 1.00 46.47 148 LYS A CA 1
ATOM 1211 C C . LYS A 1 148 ? -10.840 19.030 -6.504 1.00 46.47 148 LYS A C 1
ATOM 1213 O O . LYS A 1 148 ? -10.624 19.676 -7.518 1.00 46.47 148 LYS A O 1
ATOM 1218 N N . MET A 1 149 ? -11.051 17.713 -6.547 1.00 45.56 149 MET A N 1
ATOM 1219 C CA . MET A 1 149 ? -10.991 16.941 -7.799 1.00 45.56 149 MET A CA 1
ATOM 1220 C C . MET A 1 149 ? -12.306 16.939 -8.591 1.00 45.56 149 MET A C 1
ATOM 1222 O O . MET A 1 149 ? -12.294 16.631 -9.780 1.00 45.56 149 MET A O 1
ATOM 1226 N N . SER A 1 150 ? -13.433 17.290 -7.961 1.00 43.09 150 SER A N 1
ATOM 1227 C CA . SER A 1 150 ? -14.732 17.424 -8.641 1.00 43.09 150 SER A CA 1
ATOM 1228 C C . SER A 1 150 ? -14.895 18.783 -9.334 1.00 43.09 150 SER A C 1
ATOM 1230 O O . SER A 1 150 ? -15.367 18.809 -10.466 1.00 43.09 150 SER A O 1
ATOM 1232 N N . GLU A 1 151 ? -14.400 19.873 -8.737 1.00 45.19 151 GLU A N 1
ATOM 1233 C CA . GLU A 1 151 ? -14.400 21.214 -9.354 1.00 45.19 151 GLU A CA 1
ATOM 1234 C C . GLU A 1 151 ? -13.510 21.294 -10.612 1.00 45.19 151 GLU A C 1
ATOM 1236 O O . GLU A 1 151 ? -13.824 22.008 -11.561 1.00 45.19 151 GLU A O 1
ATOM 1241 N N . ILE A 1 152 ? -12.430 20.506 -10.674 1.00 49.66 152 ILE A N 1
ATOM 1242 C CA . ILE A 1 152 ? -11.517 20.484 -11.832 1.00 49.66 152 ILE A CA 1
ATOM 1243 C C . ILE A 1 152 ? -12.161 19.820 -13.061 1.00 49.66 152 ILE A C 1
ATOM 1245 O O . ILE A 1 152 ? -11.838 20.179 -14.191 1.00 49.66 152 ILE A O 1
ATOM 1249 N N . LYS A 1 153 ? -13.091 18.875 -12.867 1.00 43.81 153 LYS A N 1
ATOM 1250 C CA . LYS A 1 153 ? -13.783 18.208 -13.979 1.00 43.81 153 LYS A CA 1
ATOM 1251 C C . LYS A 1 153 ? -14.817 19.127 -14.641 1.00 43.81 153 LYS A C 1
ATOM 1253 O O . LYS A 1 153 ? -14.961 19.094 -15.855 1.00 43.81 153 LYS A O 1
ATOM 1258 N N . GLU A 1 154 ? -15.491 19.969 -13.861 1.00 49.06 154 GLU A N 1
ATOM 1259 C CA . GLU A 1 154 ? -16.487 20.924 -14.370 1.00 49.06 154 GLU A CA 1
ATOM 1260 C C . GLU A 1 154 ? -15.837 22.093 -15.136 1.00 49.06 154 GLU A C 1
ATOM 1262 O O . GLU A 1 154 ? -16.406 22.597 -16.100 1.00 49.06 154 GLU A O 1
ATOM 1267 N N . ALA A 1 155 ? -14.598 22.454 -14.781 1.00 49.56 155 ALA A N 1
ATOM 1268 C CA . ALA A 1 155 ? -13.819 23.496 -15.453 1.00 49.56 155 ALA A CA 1
ATOM 1269 C C . ALA A 1 155 ? -13.117 23.051 -16.756 1.00 49.56 155 ALA A C 1
ATOM 1271 O O . ALA A 1 155 ? -12.532 23.894 -17.431 1.00 49.56 155 ALA A O 1
ATOM 1272 N N . LEU A 1 156 ? -13.123 21.754 -17.096 1.00 51.31 156 LEU A N 1
ATOM 1273 C CA . LEU A 1 156 ? -12.521 21.234 -18.337 1.00 51.31 156 LEU A CA 1
ATOM 1274 C C . LEU A 1 156 ? -13.542 20.944 -19.450 1.00 51.31 156 LEU A C 1
ATOM 1276 O O . LEU A 1 156 ? -13.142 20.832 -20.606 1.00 51.31 156 LEU A O 1
ATOM 1280 N N . ASP A 1 157 ? -14.827 20.824 -19.102 1.00 50.12 157 ASP A N 1
ATOM 1281 C CA . ASP A 1 157 ? -15.933 20.557 -20.035 1.00 50.12 157 ASP A CA 1
ATOM 1282 C C . ASP A 1 157 ? -16.757 21.833 -20.377 1.00 50.12 157 ASP A C 1
ATOM 1284 O O . ASP A 1 157 ? -17.781 21.731 -21.056 1.00 50.12 157 ASP A O 1
ATOM 1288 N N . SER A 1 158 ? -16.324 23.026 -19.928 1.00 45.69 158 SER A N 1
ATOM 1289 C CA . SER A 1 158 ? -16.875 24.356 -20.291 1.00 45.69 158 SER A CA 1
ATOM 1290 C C . SER A 1 158 ? -15.872 25.186 -21.086 1.00 45.69 158 SER A C 1
ATOM 1292 O O . SER A 1 158 ? -16.315 25.905 -22.011 1.00 45.69 158 SER A O 1
#

Sequence (158 aa):
MKMKLEAIDEDGVKTSMEFEGDLDKEVILERISKFIEALDLPSKSSTESSSGALNSKNIEPNKFDKDNLEDFTIKERLKYFLLYEFRDNWFTSTEVKRQYDSTYGEIGLSTVSTYLSRMAKNGFLKRRGNRVEREYKIAEENNQETHKMSEIKEALDS

pLDDT: mean 71.55, std 19.09, range [30.22, 95.12]

Radius of gyration: 19.39 Å; chains: 1; bounding box: 47×46×40 Å

Foldseek 3Di:
DKDKDWDADPVRDIDMDIDDDDDDPVNVVVVVVVVVVVDPDPPPPDDDDDDDDDDDPPPDVDDDPVPPPVVDDPLVVLLVQCCPPPAAHKDDLVRSQVVCCVPPNHDDSVVSVVSQVVCCVVQQWPWDDDPVPIIIHGHVVVCVVVVVVVVVVVVVVD